Protein AF-A0A958CDD4-F1 (afdb_monomer_lite)

Radius of gyration: 23.34 Å; chains: 1; bounding box: 56×32×75 Å

pLDDT: mean 73.15, std 19.96, range [38.47, 96.81]

Sequence (124 aa):
QAVACDVPSDIPWLSLDAYNGSNGGGTNTGLTVTFDSTGLAPDVYTGSLCVTSNDPDPGPGNGTDLVIVPVTLTVSPPTAVALTDLAADNGDQPFAATTAAVSAFLAAALTAVFVTSRRRRHQR

Secondary structure (DSSP, 8-state):
---PPPPGGG-TTEEES-S-----TT------EEE--TT--SSEEEEEEEEE---SS-TTSSSSSEEEEEEEEEPPPP-PPPGGGTGGG-SS----------------------PPP-PPP---

Structure (mmCIF, N/CA/C/O backbone):
data_AF-A0A958CDD4-F1
#
_entry.id   AF-A0A958CDD4-F1
#
loop_
_atom_site.group_PDB
_atom_site.id
_atom_site.type_symbol
_atom_site.label_atom_id
_atom_site.label_alt_id
_atom_site.label_comp_id
_atom_site.label_asym_id
_atom_site.label_entity_id
_atom_site.label_seq_id
_atom_site.pdbx_PDB_ins_code
_atom_site.Cartn_x
_atom_site.Cartn_y
_atom_site.Cartn_z
_atom_site.occupancy
_atom_site.B_iso_or_equiv
_atom_site.auth_seq_id
_atom_site.auth_comp_id
_atom_site.auth_asym_id
_atom_site.auth_atom_id
_atom_site.pdbx_PDB_model_num
ATOM 1 N N . GLN A 1 1 ? -1.701 -21.330 -5.567 1.00 43.41 1 GLN A N 1
ATOM 2 C CA . GLN A 1 1 ? -2.455 -20.487 -6.518 1.00 43.41 1 GLN A CA 1
ATOM 3 C C . GLN A 1 1 ? -1.461 -19.476 -7.063 1.00 43.41 1 GLN A C 1
ATOM 5 O O . GLN A 1 1 ? -0.670 -18.988 -6.265 1.00 43.41 1 GLN A O 1
ATOM 10 N N . ALA A 1 2 ? -1.384 -19.261 -8.381 1.00 46.34 2 ALA A N 1
ATOM 11 C CA . ALA A 1 2 ? -0.532 -18.193 -8.905 1.00 46.34 2 ALA A CA 1
ATOM 12 C C . ALA A 1 2 ? -1.022 -16.884 -8.279 1.00 46.34 2 ALA A C 1
ATOM 14 O O . ALA A 1 2 ? -2.224 -16.629 -8.310 1.00 46.34 2 ALA A O 1
ATOM 15 N N . VAL A 1 3 ? -0.129 -16.135 -7.635 1.00 56.69 3 VAL A N 1
ATOM 16 C CA . VAL A 1 3 ? -0.469 -14.824 -7.081 1.00 56.69 3 VAL A CA 1
ATOM 17 C C . VAL A 1 3 ? -0.807 -13.944 -8.280 1.00 56.69 3 VAL A C 1
ATOM 19 O O . VAL A 1 3 ? 0.078 -13.583 -9.054 1.00 56.69 3 VAL A O 1
ATOM 22 N N . ALA A 1 4 ? -2.101 -13.740 -8.512 1.00 75.00 4 ALA A N 1
ATOM 23 C CA . ALA A 1 4 ? -2.586 -12.859 -9.556 1.00 75.00 4 ALA A CA 1
ATOM 24 C C . ALA A 1 4 ? -2.382 -11.417 -9.088 1.00 75.00 4 ALA A C 1
ATOM 26 O O . ALA A 1 4 ? -2.459 -11.134 -7.896 1.00 75.00 4 ALA A O 1
ATOM 27 N N . CYS A 1 5 ? -2.071 -10.524 -10.021 1.00 82.00 5 CYS A N 1
ATOM 28 C CA . CYS A 1 5 ? -2.012 -9.100 -9.735 1.00 82.00 5 CYS A CA 1
ATOM 29 C C . CYS A 1 5 ? -3.378 -8.614 -9.259 1.00 82.00 5 CYS A C 1
ATOM 31 O O . CYS A 1 5 ? -4.360 -8.798 -9.981 1.00 82.00 5 CYS A O 1
ATOM 33 N N . ASP A 1 6 ? -3.419 -7.967 -8.099 1.00 83.44 6 ASP A N 1
ATOM 34 C CA . ASP A 1 6 ? -4.625 -7.291 -7.643 1.00 83.44 6 ASP A CA 1
ATOM 35 C C . ASP A 1 6 ? -4.699 -5.918 -8.321 1.00 83.44 6 ASP A C 1
ATOM 37 O O . ASP A 1 6 ? -3.695 -5.199 -8.435 1.00 83.44 6 ASP A O 1
ATOM 41 N N . VAL A 1 7 ? -5.886 -5.536 -8.793 1.00 80.00 7 VAL A N 1
ATOM 42 C CA . VAL A 1 7 ? -6.111 -4.159 -9.239 1.00 80.00 7 VAL A CA 1
ATOM 43 C C . VAL A 1 7 ? -6.140 -3.290 -7.980 1.00 80.00 7 VAL A C 1
ATOM 45 O O . VAL A 1 7 ? -6.765 -3.690 -7.001 1.00 80.00 7 VAL A O 1
ATOM 48 N N . PRO A 1 8 ? -5.521 -2.096 -7.948 1.00 78.06 8 PRO A N 1
ATOM 49 C CA . PRO A 1 8 ? -5.540 -1.267 -6.740 1.00 78.06 8 PRO A CA 1
ATOM 50 C C . PRO A 1 8 ? -6.950 -0.946 -6.217 1.00 78.06 8 PRO A C 1
ATOM 52 O O . PRO A 1 8 ? -7.132 -0.780 -5.018 1.00 78.06 8 PRO A O 1
ATOM 55 N N . SER A 1 9 ? -7.965 -0.926 -7.090 1.00 79.75 9 SER A N 1
ATOM 56 C CA . SER A 1 9 ? -9.377 -0.802 -6.696 1.00 79.75 9 SER A CA 1
ATOM 57 C C . SER A 1 9 ? -9.899 -1.964 -5.845 1.00 79.75 9 SER A C 1
ATOM 59 O O . SER A 1 9 ? -10.871 -1.788 -5.116 1.00 79.75 9 SER A O 1
ATOM 61 N N . ASP A 1 10 ? -9.268 -3.132 -5.936 1.00 84.94 10 ASP A N 1
ATOM 62 C CA . ASP A 1 10 ? -9.630 -4.350 -5.207 1.00 84.94 10 ASP A CA 1
ATOM 63 C C . ASP A 1 10 ? -8.931 -4.423 -3.836 1.00 84.94 10 ASP A C 1
ATOM 65 O O . ASP A 1 10 ? -9.238 -5.297 -3.025 1.00 84.94 10 ASP A O 1
ATOM 69 N N . ILE A 1 11 ? -8.032 -3.472 -3.542 1.00 91.69 11 ILE A N 1
ATOM 70 C CA . ILE A 1 11 ? -7.348 -3.308 -2.255 1.00 91.69 11 ILE A CA 1
ATOM 71 C C . ILE A 1 11 ? -7.811 -1.987 -1.609 1.00 91.69 11 ILE A C 1
ATOM 73 O O . ILE A 1 11 ? -7.052 -1.024 -1.543 1.00 91.69 11 ILE A O 1
ATOM 77 N N . PRO A 1 12 ? -9.057 -1.897 -1.109 1.00 91.88 12 PRO A N 1
ATOM 78 C CA . PRO A 1 12 ? -9.665 -0.625 -0.698 1.00 91.88 12 PRO A CA 1
ATOM 79 C C . PRO A 1 12 ? -8.984 0.044 0.507 1.00 91.88 12 PRO A C 1
ATOM 81 O O . PRO A 1 12 ? -9.210 1.222 0.762 1.00 91.88 12 PRO A O 1
ATOM 84 N N . TRP A 1 13 ? -8.160 -0.700 1.247 1.00 95.19 13 TRP A N 1
ATOM 85 C CA . TRP A 1 13 ? -7.365 -0.218 2.379 1.00 95.19 13 TRP A CA 1
ATOM 86 C C . TRP A 1 13 ? -5.985 0.318 1.969 1.00 95.19 13 TRP A C 1
ATOM 88 O O . TRP A 1 13 ? -5.194 0.691 2.835 1.00 95.19 13 TRP A O 1
ATOM 98 N N . LEU A 1 14 ? -5.670 0.343 0.671 1.00 94.62 14 LEU A N 1
ATOM 99 C CA . LEU A 1 14 ? -4.402 0.811 0.122 1.00 94.62 14 LEU A CA 1
ATOM 100 C C . LEU A 1 14 ? -4.642 1.831 -0.994 1.00 94.62 14 LEU A C 1
ATOM 102 O O . LEU A 1 14 ? -5.454 1.618 -1.889 1.00 94.62 14 LEU A O 1
ATOM 106 N N . SER A 1 15 ? -3.872 2.916 -0.999 1.00 93.31 15 SER A N 1
ATOM 107 C CA . SER A 1 15 ? -3.831 3.865 -2.116 1.00 93.31 15 SER A CA 1
ATOM 108 C C . SER A 1 15 ? -2.403 4.230 -2.505 1.00 93.31 15 SER A C 1
ATOM 110 O O . SER A 1 15 ? -1.499 4.224 -1.668 1.00 93.31 15 SER A O 1
ATOM 112 N N . LEU A 1 16 ? -2.213 4.59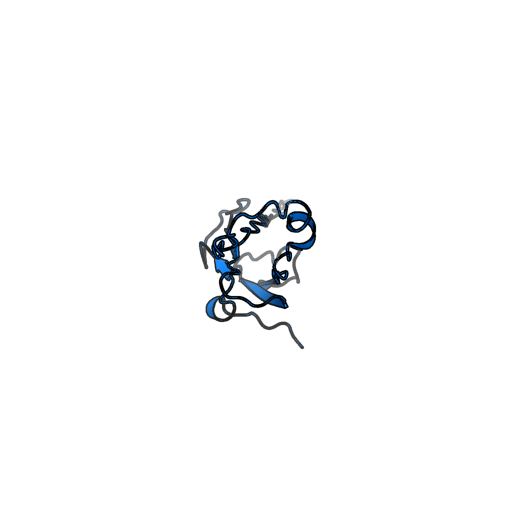4 -3.774 1.00 91.88 16 LEU A N 1
ATOM 113 C CA . LEU A 1 16 ? -0.947 5.078 -4.327 1.00 91.88 16 LEU A CA 1
ATOM 114 C C . LEU A 1 16 ? -1.086 6.544 -4.750 1.00 91.88 16 LEU A C 1
ATOM 116 O O . LEU A 1 16 ? -2.145 6.947 -5.234 1.00 91.88 16 LEU A O 1
ATOM 120 N N . ASP A 1 17 ? -0.019 7.329 -4.614 1.00 92.56 17 ASP A N 1
ATOM 121 C CA . ASP A 1 17 ? 0.035 8.700 -5.145 1.00 92.56 17 ASP A CA 1
ATOM 122 C C . ASP A 1 17 ? 0.153 8.744 -6.680 1.00 92.56 17 ASP A C 1
ATOM 124 O O . ASP A 1 17 ? -0.278 9.715 -7.306 1.00 92.56 17 ASP A O 1
ATOM 128 N N . ALA A 1 18 ? 0.670 7.677 -7.297 1.00 91.25 18 ALA A N 1
ATOM 129 C CA . ALA A 1 18 ? 0.695 7.481 -8.744 1.00 91.25 18 ALA A CA 1
ATOM 130 C C . ALA A 1 18 ? 0.522 6.001 -9.143 1.00 91.25 18 ALA A C 1
ATOM 132 O O . ALA A 1 18 ? 0.984 5.092 -8.463 1.00 91.25 18 ALA A O 1
ATOM 133 N N . TYR A 1 19 ? -0.098 5.750 -10.300 1.00 89.69 19 TYR A N 1
ATOM 134 C CA . TYR A 1 19 ? -0.264 4.395 -10.866 1.00 89.69 19 TYR A CA 1
ATOM 135 C C . TYR A 1 19 ? 0.645 4.131 -12.074 1.00 89.69 19 TYR A C 1
ATOM 137 O O . TYR A 1 19 ? 0.724 3.013 -12.577 1.00 89.69 19 TYR A O 1
ATOM 145 N N . ASN A 1 20 ? 1.334 5.167 -12.550 1.00 89.88 20 ASN A N 1
ATOM 146 C CA . ASN A 1 20 ? 2.254 5.121 -13.676 1.00 89.88 20 ASN A CA 1
ATOM 147 C C . ASN A 1 20 ? 3.274 6.263 -13.563 1.00 89.88 20 ASN A C 1
ATOM 149 O O . ASN A 1 20 ? 3.027 7.274 -12.908 1.00 89.88 20 ASN A O 1
ATOM 153 N N . GLY A 1 21 ? 4.406 6.126 -14.249 1.00 89.81 21 GLY A N 1
ATOM 154 C CA . GLY A 1 21 ? 5.462 7.133 -14.250 1.00 89.81 21 GLY A CA 1
ATOM 155 C C . GLY A 1 21 ? 6.545 6.823 -15.276 1.00 89.81 21 GLY A C 1
ATOM 156 O O . GLY A 1 21 ? 6.413 5.896 -16.073 1.00 89.81 21 GLY A O 1
ATOM 157 N N . SER A 1 22 ? 7.617 7.610 -15.257 1.00 89.56 22 SER A N 1
ATOM 158 C CA . SER A 1 22 ? 8.789 7.401 -16.105 1.00 89.56 22 SER A CA 1
ATOM 159 C C . SER A 1 22 ? 10.047 7.745 -15.326 1.00 89.56 22 SER A C 1
ATOM 161 O O . SER A 1 22 ? 10.116 8.794 -14.691 1.00 89.56 22 SER A O 1
ATOM 163 N N . ASN A 1 23 ? 11.061 6.891 -15.436 1.00 87.69 23 ASN A N 1
ATOM 164 C CA . ASN A 1 23 ? 12.383 7.132 -14.875 1.00 87.69 23 ASN A CA 1
ATOM 165 C C . ASN A 1 23 ? 13.380 7.360 -16.008 1.00 87.69 23 ASN A C 1
ATOM 167 O O . A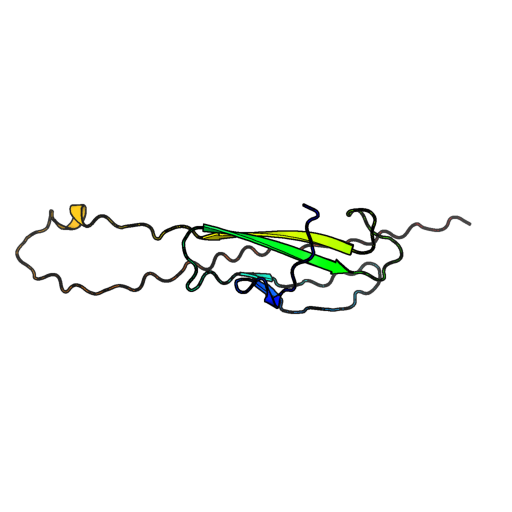SN A 1 23 ? 13.386 6.642 -17.007 1.00 87.69 23 ASN A O 1
ATOM 171 N N . GLY A 1 24 ? 14.257 8.347 -15.842 1.00 87.00 24 GLY A N 1
ATOM 172 C CA . GLY A 1 24 ? 15.472 8.408 -16.646 1.00 87.00 24 GLY A CA 1
ATOM 173 C C . GLY A 1 24 ? 16.392 7.232 -16.301 1.00 87.00 24 GLY A C 1
ATOM 174 O O . GLY A 1 24 ? 16.367 6.710 -15.184 1.00 87.00 24 GLY A O 1
ATOM 175 N N . GLY A 1 25 ? 17.245 6.819 -17.238 1.00 85.12 25 GLY A N 1
ATOM 176 C CA . GLY A 1 25 ? 18.211 5.751 -16.968 1.00 85.12 25 GLY A CA 1
ATOM 177 C C . GLY A 1 25 ? 19.124 6.095 -15.782 1.00 85.12 25 GLY A C 1
ATOM 178 O O . GLY A 1 25 ? 19.698 7.183 -15.743 1.00 85.12 25 GLY A O 1
ATOM 179 N N . GLY A 1 26 ? 19.275 5.167 -14.832 1.00 83.62 26 GLY A N 1
ATOM 180 C CA . GLY A 1 26 ? 20.055 5.370 -13.604 1.00 83.62 26 GLY A CA 1
ATOM 181 C C . GLY A 1 26 ? 19.404 6.291 -12.564 1.00 83.62 26 GLY A C 1
ATOM 182 O O . GLY A 1 26 ? 20.089 6.714 -11.635 1.00 83.62 26 GLY A O 1
ATOM 183 N N . THR A 1 27 ? 18.119 6.622 -12.721 1.00 86.88 27 THR A N 1
ATOM 184 C CA . THR A 1 27 ? 17.358 7.448 -11.772 1.00 86.88 27 THR A CA 1
ATOM 185 C C . THR A 1 27 ? 16.240 6.654 -11.115 1.00 86.88 27 THR A C 1
ATOM 187 O O . THR A 1 27 ? 15.763 5.665 -11.672 1.00 86.88 27 THR A O 1
ATOM 190 N N . ASN A 1 28 ? 15.801 7.133 -9.950 1.00 85.62 28 ASN A N 1
ATOM 191 C CA . ASN A 1 28 ? 14.732 6.529 -9.170 1.00 85.62 28 ASN A CA 1
ATOM 192 C C . ASN A 1 28 ? 13.672 7.598 -8.896 1.00 85.62 28 ASN A C 1
ATOM 194 O O . ASN A 1 28 ? 14.015 8.698 -8.460 1.00 85.62 28 ASN A O 1
ATOM 198 N N . THR A 1 29 ? 12.404 7.250 -9.084 1.00 87.62 29 THR A N 1
ATOM 199 C CA . THR A 1 29 ? 11.266 8.049 -8.615 1.00 87.62 29 THR A CA 1
ATOM 200 C C . THR A 1 29 ? 10.636 7.335 -7.430 1.00 87.62 29 THR A C 1
ATOM 202 O O . THR A 1 29 ? 10.398 6.129 -7.492 1.00 87.62 29 THR A O 1
ATOM 205 N N . GLY A 1 30 ? 10.419 8.066 -6.337 1.00 87.81 30 GLY A N 1
ATOM 206 C CA . GLY A 1 30 ? 9.710 7.548 -5.171 1.00 87.81 30 GLY A CA 1
ATOM 207 C C . GLY A 1 30 ? 8.212 7.449 -5.440 1.00 87.81 30 GLY A C 1
ATOM 208 O O . GLY A 1 30 ? 7.654 8.309 -6.115 1.00 87.81 30 GLY A O 1
ATOM 209 N N . LEU A 1 31 ? 7.590 6.408 -4.893 1.00 89.56 31 LEU A N 1
ATOM 210 C CA . LEU A 1 31 ? 6.147 6.195 -4.891 1.00 89.56 31 LEU A CA 1
ATOM 211 C C . LEU A 1 31 ? 5.670 6.133 -3.439 1.00 89.56 31 LEU A C 1
ATOM 213 O O . LEU A 1 31 ? 6.291 5.444 -2.621 1.00 89.56 31 LEU A O 1
ATOM 217 N N . THR A 1 32 ? 4.577 6.820 -3.125 1.00 91.94 32 THR A N 1
ATOM 218 C CA . THR A 1 32 ? 3.966 6.787 -1.795 1.00 91.94 32 THR A CA 1
ATOM 219 C C . THR A 1 32 ? 2.832 5.774 -1.769 1.00 91.94 32 THR A C 1
ATOM 221 O O . THR A 1 32 ? 1.874 5.876 -2.530 1.00 91.94 32 THR A O 1
ATOM 224 N N . VAL A 1 33 ? 2.925 4.819 -0.842 1.00 92.44 33 VAL A N 1
ATOM 225 C CA . VAL A 1 33 ? 1.859 3.861 -0.533 1.00 92.44 33 VAL A CA 1
ATOM 226 C C . VAL A 1 33 ? 1.215 4.277 0.784 1.00 92.44 33 VAL A C 1
ATOM 228 O O . VAL A 1 33 ? 1.901 4.409 1.799 1.00 92.44 33 VAL A O 1
ATOM 231 N N . THR A 1 34 ? -0.093 4.500 0.780 1.00 94.81 34 THR A N 1
ATOM 232 C CA . THR A 1 34 ? -0.873 4.832 1.977 1.00 94.81 34 THR A CA 1
ATOM 233 C C . THR A 1 34 ? -1.759 3.656 2.347 1.00 94.81 34 THR A C 1
ATOM 235 O O . THR A 1 34 ? -2.415 3.082 1.486 1.00 94.81 34 THR A O 1
ATOM 238 N N . PHE A 1 35 ? -1.767 3.318 3.633 1.00 95.75 35 PHE A N 1
ATOM 239 C CA . PHE A 1 35 ? -2.613 2.285 4.215 1.00 95.75 35 PHE A CA 1
ATOM 240 C C . PHE A 1 35 ? -3.679 2.966 5.078 1.00 95.75 35 PHE A C 1
ATOM 242 O O . PHE A 1 35 ? -3.333 3.782 5.935 1.00 95.75 35 PHE A O 1
ATOM 249 N N . ASP A 1 36 ? -4.950 2.632 4.867 1.00 95.69 36 ASP A N 1
ATOM 250 C CA . ASP A 1 36 ? -6.084 3.128 5.646 1.00 95.69 36 ASP A CA 1
ATOM 251 C C . ASP A 1 36 ? -6.804 1.960 6.329 1.00 95.69 36 ASP A C 1
ATOM 253 O O . ASP A 1 36 ? -7.448 1.131 5.688 1.00 95.69 36 ASP A O 1
ATOM 257 N N . SER A 1 37 ? -6.677 1.891 7.654 1.00 96.00 37 SER A N 1
ATOM 258 C CA . SER A 1 37 ? -7.354 0.888 8.478 1.00 96.00 37 SER A CA 1
ATOM 259 C C . SER A 1 37 ? -8.719 1.355 8.995 1.00 96.00 37 SER A C 1
ATOM 261 O O . SER A 1 37 ? -9.330 0.668 9.817 1.00 96.00 37 SER A O 1
ATOM 263 N N . THR A 1 38 ? -9.189 2.539 8.597 1.00 94.31 38 THR A N 1
ATOM 264 C CA . THR A 1 38 ? -10.444 3.113 9.091 1.00 94.31 38 THR A CA 1
ATOM 265 C C . THR A 1 38 ? -11.617 2.204 8.738 1.00 94.31 38 THR A C 1
ATOM 267 O O . THR A 1 38 ? -11.862 1.892 7.578 1.00 94.31 38 THR A O 1
ATOM 270 N N . GLY A 1 39 ? -12.362 1.767 9.755 1.00 92.81 39 GLY A N 1
ATOM 271 C CA . GLY A 1 39 ? -13.522 0.891 9.573 1.00 92.81 39 GLY A CA 1
ATOM 272 C C . GLY A 1 39 ? -13.192 -0.579 9.287 1.00 92.81 39 GLY A C 1
ATOM 273 O O . GLY A 1 39 ? -14.120 -1.370 9.128 1.00 92.81 39 GLY A O 1
ATOM 274 N N . LEU A 1 40 ? -11.913 -0.968 9.262 1.00 95.25 40 LEU A N 1
ATOM 275 C CA . LEU A 1 40 ? -11.515 -2.369 9.142 1.00 95.25 40 LEU A CA 1
ATOM 276 C C . LEU A 1 40 ? -11.601 -3.087 10.490 1.00 95.25 40 LEU A C 1
ATOM 278 O O . LEU A 1 40 ? -11.224 -2.551 11.535 1.00 95.25 40 LEU A O 1
ATOM 282 N N . ALA A 1 41 ? -12.072 -4.332 10.458 1.00 95.12 41 ALA A N 1
ATOM 283 C CA . ALA A 1 41 ? -12.023 -5.211 11.617 1.00 95.12 41 ALA A CA 1
ATOM 284 C C . ALA A 1 41 ? -10.575 -5.672 11.883 1.00 95.12 41 ALA A C 1
ATOM 286 O O . ALA A 1 41 ? -9.781 -5.737 10.939 1.00 95.12 41 ALA A O 1
ATOM 287 N N . PRO A 1 42 ? -10.226 -6.025 13.133 1.00 95.62 42 PRO A N 1
ATOM 288 C CA . PRO A 1 42 ? -8.934 -6.628 13.437 1.00 95.62 42 PRO A CA 1
ATOM 289 C C . PRO A 1 42 ? -8.718 -7.925 12.654 1.00 95.62 42 PRO A C 1
ATOM 291 O O . PRO A 1 42 ? -9.437 -8.897 12.876 1.00 95.62 42 PRO A O 1
ATOM 294 N N . ASP A 1 43 ? -7.750 -7.916 11.739 1.00 96.19 43 ASP A N 1
ATOM 295 C CA . ASP A 1 43 ? -7.370 -9.055 10.903 1.00 96.19 43 ASP A CA 1
ATOM 296 C C . ASP A 1 43 ? -6.059 -8.766 10.140 1.00 96.19 43 ASP A C 1
ATOM 298 O O . ASP A 1 43 ? -5.489 -7.670 10.228 1.00 96.19 43 ASP A O 1
ATOM 302 N N . VAL A 1 44 ? -5.588 -9.746 9.370 1.00 96.12 44 VAL A N 1
ATOM 303 C CA . VAL A 1 44 ? -4.508 -9.612 8.390 1.00 96.12 44 VAL A CA 1
ATOM 304 C C . VAL A 1 44 ? -5.103 -9.480 6.990 1.00 96.12 44 VAL A C 1
ATOM 306 O O . VAL A 1 44 ? -5.678 -10.419 6.444 1.00 96.12 44 VAL A O 1
ATOM 309 N N . TYR A 1 45 ? -4.893 -8.323 6.374 1.00 93.81 45 TYR A N 1
ATOM 310 C CA . TYR A 1 45 ? -5.282 -8.037 5.002 1.00 93.81 45 TYR A CA 1
ATOM 311 C C . TYR A 1 45 ? -4.060 -8.164 4.094 1.00 93.81 45 TYR A C 1
ATOM 313 O O . TYR A 1 45 ? -3.021 -7.551 4.338 1.00 93.81 45 TYR A O 1
ATOM 321 N N . THR A 1 46 ? -4.172 -8.959 3.036 1.00 94.12 46 THR A N 1
ATOM 322 C CA . THR A 1 46 ? -3.087 -9.194 2.075 1.00 94.12 46 THR A CA 1
ATOM 323 C C . THR A 1 46 ? -3.486 -8.719 0.691 1.00 94.12 46 THR A C 1
ATOM 325 O O . THR A 1 46 ? -4.637 -8.890 0.299 1.00 94.12 46 THR A O 1
ATOM 328 N N . GLY A 1 47 ? -2.527 -8.182 -0.055 1.00 90.62 47 GLY A N 1
ATOM 329 C CA . GLY A 1 47 ? -2.685 -7.850 -1.467 1.00 90.62 47 GLY A CA 1
ATOM 330 C C . GLY A 1 47 ? -1.362 -7.995 -2.213 1.00 90.62 47 GLY A C 1
ATOM 331 O O . GLY A 1 47 ? -0.307 -8.193 -1.602 1.00 90.62 47 GLY A O 1
ATOM 332 N N . SER A 1 48 ? -1.406 -7.910 -3.536 1.00 91.44 48 SER A N 1
ATOM 333 C CA . SER A 1 48 ? -0.230 -8.004 -4.404 1.00 91.44 48 SER A CA 1
ATOM 334 C C . SER A 1 48 ? -0.239 -6.901 -5.452 1.00 91.44 48 SER A C 1
ATOM 336 O O . SER A 1 48 ? -1.018 -6.934 -6.403 1.00 91.44 48 SER A O 1
ATOM 338 N N . LEU A 1 49 ? 0.669 -5.937 -5.297 1.00 88.94 49 LEU A N 1
ATOM 339 C CA . LEU A 1 49 ? 0.873 -4.878 -6.279 1.00 88.94 49 LEU A CA 1
ATOM 340 C C . LEU A 1 49 ? 1.746 -5.382 -7.424 1.00 88.94 49 LEU A C 1
ATOM 342 O O . LEU A 1 49 ? 2.708 -6.120 -7.215 1.00 88.94 49 LEU A O 1
ATOM 346 N N . CYS A 1 50 ? 1.439 -4.938 -8.636 1.00 87.62 50 CYS A N 1
ATOM 347 C CA . CYS A 1 50 ? 2.164 -5.325 -9.835 1.00 87.62 50 CYS A CA 1
ATOM 348 C C . CYS A 1 50 ? 2.765 -4.110 -10.529 1.00 87.62 50 CYS A C 1
ATOM 350 O O . CYS A 1 50 ? 2.060 -3.162 -10.868 1.00 87.62 50 CYS A O 1
ATOM 352 N N . VAL A 1 51 ? 4.076 -4.160 -10.751 1.00 86.56 51 VAL A N 1
ATOM 353 C CA . VAL A 1 51 ? 4.840 -3.095 -11.401 1.00 86.56 51 VAL A CA 1
ATOM 354 C C . VAL A 1 51 ? 5.361 -3.616 -12.729 1.00 86.56 51 VAL A C 1
ATOM 356 O O . VAL A 1 51 ? 6.197 -4.516 -12.761 1.00 86.56 51 VAL A O 1
ATOM 359 N N . THR A 1 52 ? 4.869 -3.050 -13.826 1.00 87.50 52 THR A N 1
ATOM 360 C CA . THR A 1 52 ? 5.365 -3.349 -15.173 1.00 87.50 52 THR A CA 1
ATOM 361 C C . THR A 1 52 ? 6.388 -2.312 -15.620 1.00 87.50 52 THR A C 1
ATOM 363 O O . THR A 1 52 ? 6.183 -1.117 -15.396 1.00 87.50 52 THR A O 1
ATOM 366 N N . SER A 1 53 ? 7.447 -2.750 -16.298 1.00 85.31 53 SER A N 1
ATOM 367 C CA . SER A 1 53 ? 8.490 -1.883 -16.853 1.00 85.31 53 SER A CA 1
ATOM 368 C C . SER A 1 53 ? 8.702 -2.155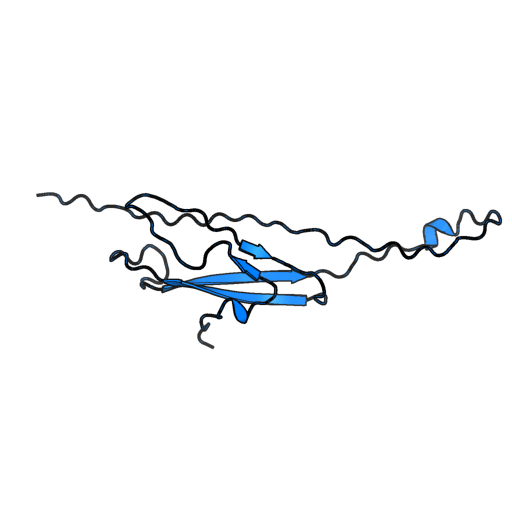 -18.341 1.00 85.31 53 SER A C 1
ATOM 370 O O . SER A 1 53 ? 8.504 -3.268 -18.810 1.00 85.31 53 SER A O 1
ATOM 372 N N . ASN A 1 54 ? 9.130 -1.138 -19.085 1.00 87.12 54 ASN A N 1
ATOM 373 C CA . ASN A 1 54 ? 9.640 -1.287 -20.449 1.00 87.12 54 ASN A CA 1
ATOM 374 C C . ASN A 1 54 ? 11.181 -1.324 -20.496 1.00 87.12 54 ASN A C 1
ATOM 376 O O . ASN A 1 54 ? 11.761 -1.158 -21.571 1.00 87.12 54 ASN A O 1
ATOM 380 N N . ASP A 1 55 ? 11.841 -1.465 -19.342 1.00 84.88 55 ASP A N 1
ATOM 381 C CA . ASP A 1 55 ? 13.292 -1.629 -19.267 1.00 84.88 55 ASP A CA 1
ATOM 382 C C . ASP A 1 55 ? 13.678 -3.000 -19.855 1.00 84.88 55 ASP A C 1
ATOM 384 O O . ASP A 1 55 ? 13.181 -4.019 -19.379 1.00 84.88 55 ASP A O 1
ATOM 388 N N . PRO A 1 56 ? 14.541 -3.057 -20.887 1.00 83.38 56 PRO A N 1
ATOM 389 C CA . PRO A 1 56 ? 14.987 -4.321 -21.471 1.00 83.38 56 PRO A CA 1
ATOM 390 C C . PRO A 1 56 ? 15.869 -5.156 -20.527 1.00 83.38 56 PRO A C 1
ATOM 392 O O . PRO A 1 56 ? 16.140 -6.320 -20.830 1.00 83.38 56 PRO A O 1
ATOM 395 N N . ASP A 1 57 ? 16.371 -4.578 -19.432 1.00 84.19 57 ASP A N 1
ATOM 396 C CA . ASP A 1 57 ? 16.926 -5.326 -18.309 1.00 84.19 57 ASP A CA 1
ATOM 397 C C . ASP A 1 57 ? 15.794 -5.605 -17.300 1.00 84.19 57 ASP A C 1
ATOM 399 O O . ASP A 1 57 ? 15.377 -4.688 -16.586 1.00 84.19 57 ASP A O 1
ATOM 403 N N . PRO A 1 58 ? 15.308 -6.858 -17.181 1.00 71.81 58 PRO A N 1
ATOM 404 C CA . PRO A 1 58 ? 14.215 -7.208 -16.267 1.00 71.81 58 PRO A CA 1
ATOM 405 C C . PRO A 1 58 ? 14.594 -7.049 -14.780 1.00 71.81 58 PRO A C 1
ATOM 407 O O . PRO A 1 58 ? 13.777 -7.276 -13.884 1.00 71.81 58 PRO A O 1
ATOM 410 N N . GLY A 1 59 ? 15.838 -6.653 -14.490 1.00 68.25 59 GLY A N 1
ATOM 411 C CA . GLY A 1 59 ? 16.313 -6.352 -13.152 1.00 68.25 59 GLY A CA 1
ATOM 412 C C . GLY A 1 59 ? 16.497 -7.602 -12.284 1.00 68.25 59 GLY A C 1
ATOM 413 O O . GLY A 1 59 ? 16.375 -8.737 -12.745 1.00 68.25 59 GLY A O 1
ATOM 414 N N . PRO A 1 60 ? 16.818 -7.423 -10.990 1.00 62.31 60 PRO A N 1
ATOM 415 C CA . PRO A 1 60 ? 17.090 -8.530 -10.070 1.00 62.31 60 PRO A CA 1
ATOM 416 C C . PRO A 1 60 ? 15.828 -9.251 -9.559 1.00 62.31 60 PRO A C 1
ATOM 418 O O . PRO A 1 60 ? 15.941 -10.078 -8.658 1.00 62.31 60 PRO A O 1
ATOM 421 N N . GLY A 1 61 ? 14.638 -8.907 -10.067 1.00 61.19 61 GLY A N 1
ATOM 422 C CA . GLY A 1 61 ? 13.361 -9.498 -9.661 1.00 61.19 61 GLY A CA 1
ATOM 423 C C . GLY A 1 61 ? 13.164 -10.930 -10.173 1.00 61.19 61 GLY A C 1
ATOM 424 O O . GLY A 1 61 ? 14.106 -11.692 -10.361 1.00 61.19 61 GLY A O 1
ATOM 425 N N . ASN A 1 62 ? 11.916 -11.301 -10.455 1.00 61.44 62 ASN A N 1
ATOM 426 C CA . ASN A 1 62 ? 11.536 -12.599 -11.035 1.00 61.44 62 ASN A CA 1
ATOM 427 C C . ASN A 1 62 ? 12.043 -12.832 -12.481 1.00 61.44 62 ASN A C 1
ATOM 429 O O . ASN A 1 62 ? 11.619 -13.793 -13.120 1.00 61.44 62 ASN A O 1
ATOM 433 N N . GLY A 1 63 ? 12.937 -11.980 -12.999 1.00 68.50 63 GLY A N 1
ATOM 434 C CA . GLY A 1 63 ? 13.493 -12.076 -14.349 1.00 68.50 63 GLY A CA 1
ATOM 435 C C . GLY A 1 63 ? 12.489 -11.749 -15.454 1.00 68.50 63 GLY A C 1
ATOM 436 O O . GLY A 1 63 ? 12.678 -12.186 -16.587 1.00 68.50 63 GLY A O 1
ATOM 437 N N . THR A 1 64 ? 11.423 -11.016 -15.128 1.00 75.56 64 THR A N 1
ATOM 438 C CA . THR A 1 64 ? 10.382 -10.606 -16.077 1.00 75.56 64 THR A CA 1
ATOM 439 C C . THR A 1 64 ? 10.144 -9.102 -16.006 1.00 75.56 64 THR A C 1
ATOM 441 O O . THR A 1 64 ? 10.449 -8.473 -14.996 1.00 75.56 64 THR A O 1
ATOM 444 N N . ASP A 1 65 ? 9.509 -8.550 -17.038 1.00 80.56 65 ASP A N 1
ATOM 445 C CA . ASP A 1 65 ? 9.081 -7.145 -17.096 1.00 80.56 65 ASP A CA 1
ATOM 446 C C . ASP A 1 65 ? 7.993 -6.798 -16.056 1.00 80.56 65 ASP A C 1
ATOM 448 O O . ASP A 1 65 ? 7.569 -5.646 -15.958 1.00 80.56 65 ASP A O 1
ATOM 452 N N . LEU A 1 66 ? 7.524 -7.789 -15.286 1.00 84.56 66 LEU A N 1
ATOM 453 C CA . LEU A 1 66 ? 6.498 -7.681 -14.256 1.00 84.56 66 LEU A CA 1
ATOM 454 C C . LEU A 1 66 ? 7.075 -8.028 -12.879 1.00 84.56 66 LEU A C 1
ATOM 456 O O . LEU A 1 66 ? 7.334 -9.191 -12.582 1.00 84.56 66 LEU A O 1
ATOM 460 N N . VAL A 1 67 ? 7.171 -7.052 -11.984 1.00 85.88 67 VAL A N 1
ATOM 461 C CA . VAL A 1 67 ? 7.567 -7.263 -10.586 1.00 85.88 67 VAL A CA 1
ATOM 462 C C . VAL A 1 67 ? 6.323 -7.330 -9.701 1.00 85.88 67 VAL A C 1
ATOM 464 O O . VAL A 1 67 ? 5.525 -6.394 -9.678 1.00 85.88 67 VAL A O 1
ATOM 467 N N . ILE A 1 68 ? 6.174 -8.426 -8.950 1.00 86.50 68 ILE A N 1
ATOM 468 C CA . ILE A 1 68 ? 5.099 -8.605 -7.963 1.00 86.50 68 ILE A CA 1
ATOM 469 C C . ILE A 1 68 ? 5.611 -8.173 -6.586 1.00 86.50 68 ILE A C 1
ATOM 471 O O . ILE A 1 68 ? 6.619 -8.691 -6.104 1.00 86.50 68 ILE A O 1
ATOM 475 N N . VAL A 1 69 ? 4.900 -7.246 -5.949 1.00 88.75 69 VAL A N 1
ATOM 476 C CA . VAL A 1 69 ? 5.199 -6.697 -4.625 1.00 88.75 69 VAL A CA 1
ATOM 477 C C . VAL A 1 69 ? 4.082 -7.112 -3.660 1.00 88.75 69 VAL A C 1
ATOM 479 O O . VAL A 1 69 ? 2.997 -6.525 -3.696 1.00 88.75 69 VAL A O 1
ATOM 482 N N . PRO A 1 70 ? 4.305 -8.124 -2.802 1.00 91.38 70 PRO A N 1
ATOM 483 C CA . PRO A 1 70 ? 3.328 -8.500 -1.790 1.00 91.38 70 PRO A CA 1
ATOM 484 C C . PRO A 1 70 ? 3.222 -7.404 -0.727 1.00 91.38 70 PRO A C 1
ATOM 486 O O . PRO A 1 70 ? 4.232 -6.886 -0.244 1.00 91.38 70 PRO A O 1
ATOM 489 N N . VAL A 1 71 ? 1.993 -7.078 -0.345 1.00 91.94 71 VAL A N 1
ATOM 490 C CA . VAL A 1 71 ? 1.671 -6.105 0.701 1.00 91.94 71 VAL A CA 1
ATOM 491 C C . VAL A 1 71 ? 0.807 -6.759 1.772 1.00 91.94 71 VAL A C 1
ATOM 493 O O . VAL A 1 71 ? -0.006 -7.647 1.504 1.00 91.94 71 VAL A O 1
ATOM 496 N N . THR A 1 72 ? 1.002 -6.347 3.019 1.00 94.31 72 THR A N 1
ATOM 497 C CA . THR A 1 72 ? 0.251 -6.875 4.160 1.00 94.31 72 THR A CA 1
ATOM 498 C C . THR A 1 72 ? -0.046 -5.749 5.137 1.00 94.31 72 THR A C 1
ATOM 500 O O . THR A 1 72 ? 0.864 -5.032 5.550 1.00 94.31 72 THR A O 1
ATOM 503 N N . LEU A 1 73 ? -1.317 -5.613 5.504 1.00 95.62 73 LEU A N 1
ATOM 504 C CA . LEU A 1 73 ? -1.802 -4.737 6.560 1.00 95.62 73 LEU A CA 1
ATOM 505 C C . LEU A 1 73 ? -2.319 -5.597 7.708 1.00 95.62 73 LEU A C 1
ATOM 507 O O . LEU A 1 73 ? -3.251 -6.376 7.534 1.00 95.62 73 LEU A O 1
ATOM 511 N N . THR A 1 74 ? -1.747 -5.425 8.894 1.00 96.81 74 THR A N 1
ATOM 512 C CA . THR A 1 74 ? -2.242 -6.071 10.112 1.00 96.81 74 THR A CA 1
ATOM 513 C C . THR A 1 74 ? -2.991 -5.047 10.951 1.00 96.81 74 THR A C 1
ATOM 515 O O . THR A 1 74 ? -2.396 -4.072 11.412 1.00 96.81 74 THR A O 1
ATOM 518 N N . VAL A 1 75 ? -4.284 -5.276 11.169 1.00 96.69 75 VAL A N 1
ATOM 519 C CA . VAL A 1 75 ? -5.131 -4.454 12.039 1.00 96.69 75 VAL A CA 1
ATOM 520 C C . VAL A 1 75 ? -5.260 -5.154 13.387 1.00 96.69 75 VAL A C 1
ATOM 522 O O . VAL A 1 75 ? -5.765 -6.271 13.477 1.00 96.69 75 VAL A O 1
ATOM 525 N N . SER A 1 76 ? -4.803 -4.495 14.448 1.00 94.56 76 SER A N 1
ATOM 526 C CA . SER A 1 76 ? -4.897 -5.018 15.814 1.00 94.56 76 SER A CA 1
ATOM 527 C C . SER A 1 76 ? -6.185 -4.555 16.498 1.00 94.56 76 SER A C 1
ATOM 529 O O . SER A 1 76 ? -6.657 -3.447 16.228 1.00 94.56 76 SER A O 1
ATOM 531 N N . PRO A 1 77 ? -6.751 -5.357 17.416 1.00 89.88 77 PRO A N 1
ATOM 532 C CA . PRO A 1 77 ? -7.869 -4.908 18.234 1.00 89.88 77 PRO A CA 1
ATOM 533 C C . PRO A 1 77 ? -7.457 -3.719 19.113 1.00 89.88 77 PRO A C 1
ATOM 535 O O . PRO A 1 77 ? -6.282 -3.602 19.481 1.00 89.88 77 PRO A O 1
ATOM 538 N N . PRO A 1 78 ? -8.409 -2.842 19.482 1.00 81.56 78 PRO A N 1
ATOM 539 C CA . PRO A 1 78 ? -8.125 -1.761 20.409 1.00 81.56 78 PRO A CA 1
ATOM 540 C C . PRO A 1 78 ? -7.693 -2.336 21.758 1.00 81.56 78 PRO A C 1
ATOM 542 O O . PRO A 1 78 ? -8.270 -3.303 22.260 1.00 81.56 78 PRO A O 1
ATOM 545 N N . THR A 1 79 ? -6.689 -1.712 22.365 1.00 84.19 79 THR A N 1
ATOM 546 C CA . THR A 1 79 ? -6.269 -2.057 23.720 1.00 84.19 79 THR A CA 1
ATOM 547 C C . THR A 1 79 ? -7.384 -1.685 24.691 1.00 84.19 79 THR A C 1
ATOM 549 O O . THR A 1 79 ? -7.699 -0.507 24.862 1.00 84.19 79 THR A O 1
ATOM 552 N N . ALA A 1 80 ? -8.001 -2.684 25.323 1.00 78.94 80 ALA A N 1
ATOM 553 C CA . ALA A 1 80 ? -8.977 -2.440 26.375 1.00 78.94 80 ALA A CA 1
ATOM 554 C C . ALA A 1 80 ? -8.269 -1.888 27.621 1.00 78.94 80 ALA A C 1
ATOM 556 O O . ALA A 1 80 ? -7.291 -2.467 28.095 1.00 78.94 80 ALA A O 1
ATOM 557 N N . VAL A 1 81 ? -8.780 -0.783 28.165 1.00 78.88 81 VAL A N 1
ATOM 558 C CA . VAL A 1 81 ? -8.369 -0.264 29.475 1.00 78.88 81 VAL A CA 1
ATOM 559 C C . VAL A 1 81 ? -9.295 -0.872 30.523 1.00 78.88 81 VAL A C 1
ATOM 561 O O . VAL A 1 81 ? -10.512 -0.697 30.457 1.00 78.88 81 VAL A O 1
ATOM 564 N N . ALA A 1 82 ? -8.734 -1.603 31.485 1.00 72.12 82 ALA A N 1
ATOM 565 C CA . ALA A 1 82 ? -9.505 -2.116 32.607 1.00 72.12 82 ALA A CA 1
ATOM 566 C C . ALA A 1 82 ? -9.797 -0.971 33.591 1.00 72.12 82 ALA A C 1
ATOM 568 O O . ALA A 1 82 ? -8.887 -0.382 34.163 1.00 72.12 82 ALA A O 1
ATOM 569 N N . LEU A 1 83 ? -11.078 -0.660 33.806 1.00 69.25 83 LEU A N 1
ATOM 570 C CA . LEU A 1 83 ? -11.516 0.369 34.764 1.00 69.25 83 LEU A CA 1
ATOM 571 C C . LEU A 1 83 ? -11.403 -0.084 36.231 1.00 69.25 83 LEU A C 1
ATOM 573 O O . LEU A 1 83 ? -11.743 0.668 37.142 1.00 69.25 83 LEU A O 1
ATOM 577 N N . THR A 1 84 ? -10.934 -1.308 36.478 1.00 66.31 84 THR A N 1
ATOM 578 C CA . THR A 1 84 ? -10.760 -1.871 37.823 1.00 66.31 84 THR A CA 1
ATOM 579 C C . THR A 1 84 ? -9.808 -1.049 38.689 1.00 66.31 84 THR A C 1
ATOM 581 O O . THR A 1 84 ? -9.965 -1.049 39.906 1.00 66.31 84 THR A O 1
ATOM 584 N N . ASP A 1 85 ? -8.907 -0.281 38.073 1.00 56.47 85 ASP A N 1
ATOM 585 C CA . ASP A 1 85 ? -7.963 0.590 38.781 1.00 56.47 85 ASP A CA 1
ATOM 586 C C . ASP A 1 85 ? -8.566 1.960 39.159 1.00 56.47 85 ASP A C 1
ATOM 588 O O . ASP A 1 85 ? -8.028 2.647 40.022 1.00 56.47 85 ASP A O 1
ATOM 592 N N . LEU A 1 86 ? -9.713 2.344 38.578 1.00 58.53 86 LEU A N 1
ATOM 593 C CA . LEU A 1 86 ? -10.468 3.549 38.965 1.00 58.53 86 LEU A CA 1
ATOM 594 C C . LEU A 1 86 ? -11.474 3.287 40.098 1.00 58.53 86 LEU A C 1
ATOM 596 O O . LEU A 1 86 ? -11.928 4.222 40.749 1.00 58.53 86 LEU A O 1
ATOM 600 N N . ALA A 1 87 ? -11.812 2.025 40.375 1.00 55.38 87 ALA A N 1
ATOM 601 C CA . ALA A 1 87 ? -12.761 1.671 41.433 1.00 55.38 87 ALA A CA 1
ATOM 602 C C . ALA A 1 87 ? -12.180 1.807 42.857 1.00 55.38 87 ALA A C 1
ATOM 604 O O . ALA A 1 87 ? -12.928 1.747 43.835 1.00 55.38 87 ALA A O 1
ATOM 605 N N . ALA A 1 88 ? -10.864 1.998 42.995 1.00 54.06 88 ALA A N 1
ATOM 606 C CA . ALA A 1 88 ? -10.226 2.226 44.291 1.00 54.06 88 ALA A CA 1
ATOM 607 C C . ALA A 1 88 ? -10.403 3.668 44.815 1.00 54.06 88 ALA A C 1
ATOM 609 O O . ALA A 1 88 ? -10.145 3.903 45.992 1.00 54.06 88 ALA A O 1
ATOM 610 N N . ASP A 1 89 ? -10.891 4.600 43.984 1.00 52.94 89 ASP A N 1
ATOM 611 C CA . ASP A 1 89 ? -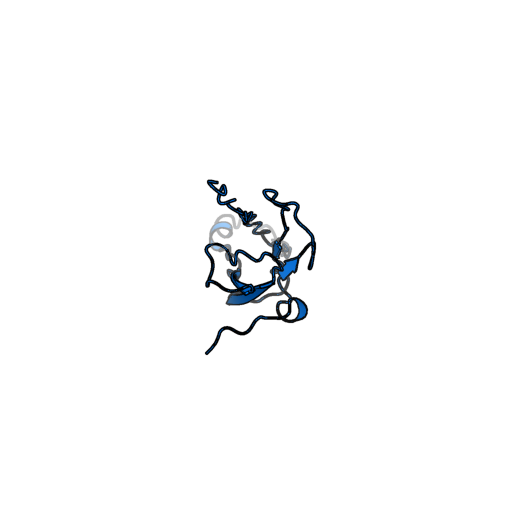11.178 5.995 44.358 1.00 52.94 89 ASP A CA 1
ATOM 612 C C . ASP A 1 89 ? -12.693 6.285 44.396 1.00 52.94 89 ASP A C 1
ATOM 614 O O . ASP A 1 89 ? -13.155 7.363 44.034 1.00 52.94 89 ASP A O 1
ATOM 618 N N . ASN A 1 90 ? -13.510 5.308 44.823 1.00 54.28 90 ASN A N 1
ATOM 619 C CA . ASN A 1 90 ? -14.950 5.497 45.065 1.00 54.28 90 ASN A CA 1
ATOM 620 C C . ASN A 1 90 ? -15.215 6.348 46.328 1.00 54.28 90 ASN A C 1
ATOM 622 O O . ASN A 1 90 ? -15.933 5.943 47.244 1.00 54.28 90 ASN A O 1
ATOM 626 N N . GLY A 1 91 ? -14.655 7.555 46.365 1.00 57.47 91 GLY A N 1
ATOM 627 C CA . GLY A 1 91 ? -15.252 8.685 47.056 1.00 57.47 91 GLY A CA 1
ATOM 628 C C . GLY A 1 91 ? -16.332 9.300 46.166 1.00 57.47 91 GLY A C 1
ATOM 629 O O . GLY A 1 91 ? -16.064 10.260 45.463 1.00 57.47 91 GLY A O 1
ATOM 630 N N . ASP A 1 92 ? -17.530 8.714 46.171 1.00 55.09 92 ASP A N 1
ATOM 631 C CA . ASP A 1 92 ? -18.827 9.341 45.850 1.00 55.09 92 ASP A CA 1
ATOM 632 C C . ASP A 1 92 ? -18.830 10.483 44.797 1.00 55.09 92 ASP A C 1
ATOM 634 O O . ASP A 1 92 ? -19.260 11.599 45.087 1.00 55.09 92 ASP A O 1
ATOM 638 N N . GLN A 1 93 ? -18.352 10.245 43.567 1.00 53.75 93 GLN A N 1
ATOM 639 C CA . GLN A 1 93 ? -18.511 11.185 42.444 1.00 53.75 93 GLN A CA 1
ATOM 640 C C . GLN A 1 93 ? -19.109 10.477 41.215 1.00 53.75 93 GLN A C 1
ATOM 642 O O . GLN A 1 93 ? -18.626 9.413 40.822 1.00 53.75 93 GLN A O 1
ATOM 647 N N . PRO A 1 94 ? -20.156 11.038 40.576 1.00 47.91 94 PRO A N 1
ATOM 648 C CA . PRO A 1 94 ? -20.788 10.419 39.418 1.00 47.91 94 PRO A CA 1
ATOM 649 C C . PRO A 1 94 ? -19.850 10.495 38.209 1.00 47.91 94 PRO A C 1
ATOM 651 O O . PRO A 1 94 ? -19.597 11.575 37.674 1.00 47.91 94 PRO A O 1
ATOM 654 N N . PHE A 1 95 ? -19.347 9.350 37.742 1.00 53.28 95 PHE A N 1
ATOM 655 C CA . PHE A 1 95 ? -18.613 9.311 36.483 1.00 53.28 95 PHE A CA 1
ATOM 656 C C . PHE A 1 95 ? -19.604 9.523 35.329 1.00 53.28 95 PHE A C 1
ATOM 658 O O . PHE A 1 95 ? -20.482 8.704 35.058 1.00 53.28 95 PHE A O 1
ATOM 665 N N . ALA A 1 96 ? -19.491 10.656 34.641 1.00 48.22 96 ALA A N 1
ATOM 666 C CA . ALA A 1 96 ? -20.138 10.824 33.351 1.00 48.22 96 ALA A CA 1
ATOM 667 C C . ALA A 1 96 ? -19.447 9.868 32.370 1.00 48.22 96 ALA A C 1
ATOM 669 O O . ALA A 1 96 ? -18.249 9.996 32.127 1.00 48.22 96 ALA A O 1
ATOM 670 N N . ALA A 1 97 ? -20.180 8.891 31.834 1.00 48.38 97 ALA A N 1
ATOM 671 C CA . ALA A 1 97 ? -19.676 7.991 30.803 1.00 48.38 97 ALA A CA 1
ATOM 672 C C . ALA A 1 97 ? -19.452 8.778 29.501 1.00 48.38 97 ALA A C 1
ATOM 674 O O . ALA A 1 97 ? -20.312 8.827 28.622 1.00 48.38 97 ALA A O 1
ATOM 675 N N . THR A 1 98 ? -18.308 9.442 29.380 1.00 49.28 98 THR A N 1
ATOM 676 C CA . THR A 1 98 ? -17.858 10.027 28.123 1.00 49.28 98 THR A CA 1
ATOM 677 C C . THR A 1 98 ? -17.261 8.913 27.275 1.00 49.28 98 THR A C 1
ATOM 679 O O . THR A 1 98 ? -16.186 8.389 27.555 1.00 49.28 98 THR A O 1
ATOM 682 N N . THR A 1 99 ? -17.970 8.529 26.216 1.00 46.56 99 THR A N 1
ATOM 683 C CA . THR A 1 99 ? -17.412 7.711 25.137 1.00 46.56 99 THR A CA 1
ATOM 684 C C . THR A 1 99 ? -16.255 8.478 24.500 1.00 46.56 99 THR A C 1
ATOM 686 O O . THR A 1 99 ? -16.471 9.357 23.666 1.00 46.56 99 THR A O 1
ATOM 689 N N . ALA A 1 100 ? -15.026 8.187 24.916 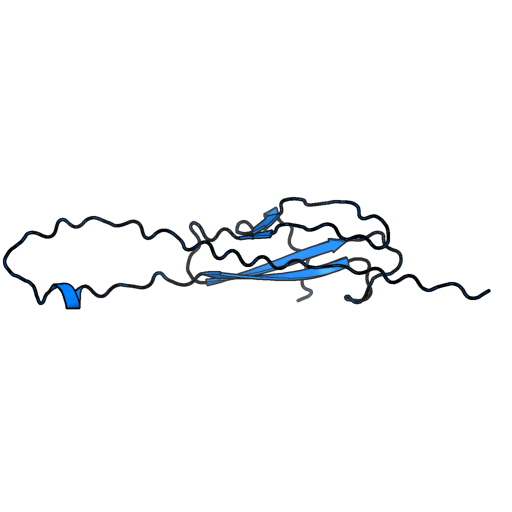1.00 43.25 100 ALA A N 1
ATOM 690 C CA . ALA A 1 100 ? -13.841 8.688 24.243 1.00 43.25 100 ALA A CA 1
ATOM 691 C C . ALA A 1 100 ? -13.649 7.875 22.957 1.00 43.25 100 ALA A C 1
ATOM 693 O O . ALA A 1 100 ? -13.417 6.667 23.004 1.00 43.25 100 ALA A O 1
ATOM 694 N N . ALA A 1 101 ? -13.780 8.530 21.804 1.00 43.97 101 ALA A N 1
ATOM 695 C CA . ALA A 1 101 ? -13.376 7.939 20.538 1.00 43.97 101 ALA A CA 1
ATOM 696 C C . ALA A 1 101 ? -11.865 7.675 20.598 1.00 43.97 101 ALA A C 1
ATOM 698 O O . ALA A 1 101 ? -11.073 8.603 20.768 1.00 43.97 101 ALA A O 1
ATOM 699 N N . VAL A 1 102 ? -11.468 6.406 20.508 1.00 45.59 102 VAL A N 1
ATOM 700 C CA . VAL A 1 102 ? -10.056 6.023 20.463 1.00 45.59 102 VAL A CA 1
ATOM 701 C C . VAL A 1 102 ? -9.565 6.306 19.047 1.00 45.59 102 VAL A C 1
ATOM 703 O O . VAL A 1 102 ? -9.961 5.626 18.101 1.00 45.59 102 VAL A O 1
ATOM 706 N N . SER A 1 103 ? -8.759 7.353 18.887 1.00 45.69 103 SER A N 1
ATOM 707 C CA . SER A 1 103 ? -8.174 7.723 17.598 1.00 45.69 103 SER A CA 1
ATOM 708 C C . SER A 1 103 ? -7.295 6.591 17.064 1.00 45.69 103 SER A C 1
ATOM 710 O O . SER A 1 103 ? -6.428 6.085 17.775 1.00 45.69 103 SER A O 1
ATOM 712 N N . ALA A 1 104 ? -7.518 6.205 15.806 1.00 42.69 104 ALA A N 1
ATOM 713 C CA . ALA A 1 104 ? -6.723 5.199 15.116 1.00 42.69 104 ALA A CA 1
ATOM 714 C C . ALA A 1 104 ? -5.255 5.648 15.017 1.00 42.69 104 ALA A C 1
ATOM 716 O O . ALA A 1 104 ? -4.957 6.756 14.564 1.00 42.69 104 ALA A O 1
ATOM 717 N N . PHE A 1 105 ? -4.332 4.786 15.445 1.00 41.78 105 PHE A N 1
ATOM 718 C CA . PHE A 1 105 ? -2.906 4.997 15.228 1.00 41.78 105 PHE A CA 1
ATOM 719 C C . PHE A 1 105 ? -2.605 4.805 13.738 1.00 41.78 105 PHE A C 1
ATOM 721 O O . PHE A 1 105 ? -2.675 3.690 13.227 1.00 41.78 105 PHE A O 1
ATOM 728 N N . LEU A 1 106 ? -2.266 5.892 13.042 1.00 39.66 106 LEU A N 1
ATOM 729 C CA . LEU A 1 106 ? -1.717 5.848 11.686 1.00 39.66 106 LEU A CA 1
ATOM 730 C C . LEU A 1 106 ? -0.377 5.101 11.711 1.00 39.66 106 LEU A C 1
ATOM 732 O O . LEU A 1 106 ? 0.653 5.657 12.094 1.00 39.66 106 LEU A O 1
ATOM 736 N N . ALA A 1 107 ? -0.383 3.836 11.295 1.00 40.28 107 ALA A N 1
ATOM 737 C CA . ALA A 1 107 ? 0.836 3.092 11.019 1.00 40.28 107 ALA A CA 1
ATOM 738 C C . ALA A 1 107 ? 1.383 3.522 9.648 1.00 40.28 107 ALA A C 1
ATOM 740 O O . ALA A 1 107 ? 1.129 2.892 8.626 1.00 40.28 107 ALA A O 1
ATOM 741 N N . ALA A 1 108 ? 2.133 4.623 9.613 1.00 38.50 108 ALA A N 1
ATOM 742 C CA . ALA A 1 108 ? 2.891 5.012 8.429 1.00 38.50 108 ALA A CA 1
ATOM 743 C C . ALA A 1 108 ? 4.187 4.185 8.354 1.00 38.50 108 ALA A C 1
ATOM 745 O O . ALA A 1 108 ? 5.214 4.568 8.914 1.00 38.50 108 ALA A O 1
ATOM 746 N N . ALA A 1 109 ? 4.157 3.047 7.660 1.00 42.47 109 ALA A N 1
ATOM 747 C CA . ALA A 1 109 ? 5.374 2.346 7.258 1.00 42.47 109 ALA A CA 1
ATOM 748 C C . ALA A 1 109 ? 5.824 2.855 5.876 1.00 42.47 109 ALA A C 1
ATOM 750 O O . ALA A 1 109 ? 5.514 2.257 4.848 1.00 42.47 109 ALA A O 1
ATOM 751 N N . LEU A 1 110 ? 6.560 3.974 5.836 1.00 41.25 110 LEU A N 1
ATOM 752 C CA . LEU A 1 110 ? 7.255 4.405 4.617 1.00 41.25 110 LEU A CA 1
ATOM 753 C C . LEU A 1 110 ? 8.391 3.419 4.316 1.00 41.25 110 LEU A C 1
ATOM 755 O O . LEU A 1 110 ? 9.439 3.454 4.960 1.00 41.25 110 LEU A O 1
ATOM 759 N N . THR A 1 111 ? 8.210 2.562 3.315 1.00 39.25 111 THR A N 1
ATOM 760 C CA . THR A 1 111 ? 9.319 1.805 2.719 1.00 39.25 111 THR A CA 1
ATOM 761 C C . THR A 1 111 ? 9.509 2.259 1.279 1.00 39.25 111 THR A C 1
ATOM 763 O O . THR A 1 111 ? 8.714 1.950 0.400 1.00 39.25 111 THR A O 1
ATOM 766 N N . ALA A 1 112 ? 10.571 3.030 1.039 1.00 38.47 112 ALA A N 1
ATOM 767 C CA . ALA A 1 112 ? 10.990 3.395 -0.306 1.00 38.47 112 ALA A CA 1
ATOM 768 C C . ALA A 1 112 ? 11.631 2.174 -0.983 1.00 38.47 112 ALA A C 1
ATOM 770 O O . ALA A 1 112 ? 12.668 1.683 -0.532 1.00 38.47 112 ALA A O 1
ATOM 771 N N . VAL A 1 113 ? 11.029 1.686 -2.068 1.00 39.81 113 VAL A N 1
ATOM 772 C CA . VAL A 1 113 ? 11.646 0.678 -2.939 1.00 39.81 113 VAL A CA 1
ATOM 773 C C . VAL A 1 113 ? 12.439 1.405 -4.021 1.00 39.81 113 VAL A C 1
ATOM 775 O O . VAL A 1 113 ? 11.887 2.161 -4.816 1.00 39.81 113 VAL A O 1
ATOM 778 N N . PHE A 1 114 ? 13.753 1.186 -4.051 1.00 39.28 114 PHE A N 1
ATOM 779 C CA . PHE A 1 114 ? 14.649 1.755 -5.055 1.00 39.28 114 PHE A CA 1
ATOM 780 C C . PHE A 1 114 ? 14.970 0.705 -6.127 1.00 39.28 114 PHE A C 1
ATOM 782 O O . PHE A 1 114 ? 15.634 -0.291 -5.842 1.00 39.28 114 PHE A O 1
ATOM 789 N N . VAL A 1 115 ? 14.545 0.933 -7.372 1.00 38.81 115 VAL A N 1
ATOM 790 C CA . VAL A 1 115 ? 14.956 0.114 -8.526 1.00 38.81 115 VAL A CA 1
ATOM 791 C C . VAL A 1 115 ? 16.268 0.671 -9.069 1.00 38.81 115 VAL A C 1
ATOM 793 O O . VAL A 1 115 ? 16.318 1.815 -9.497 1.00 38.81 115 VAL A O 1
ATOM 796 N N . THR A 1 116 ? 17.345 -0.116 -9.045 1.00 40.25 116 THR A N 1
ATOM 797 C CA . THR A 1 116 ? 18.643 0.299 -9.601 1.00 40.25 116 THR A CA 1
ATOM 798 C C . THR A 1 116 ? 18.881 -0.375 -10.951 1.00 40.25 116 THR A C 1
ATOM 800 O O . THR A 1 116 ? 19.005 -1.594 -11.019 1.00 40.25 116 THR A O 1
ATOM 803 N N . SER A 1 117 ? 18.985 0.407 -12.031 1.00 46.34 117 SER A N 1
ATOM 804 C CA . SER A 1 117 ? 19.437 -0.094 -13.338 1.00 46.34 117 SER A CA 1
ATOM 805 C C . SER A 1 117 ? 20.969 -0.043 -13.420 1.00 46.34 117 SER A C 1
ATOM 807 O O . SER A 1 117 ? 21.591 1.010 -13.245 1.00 46.34 117 SER A O 1
ATOM 809 N N . ARG A 1 118 ? 21.624 -1.189 -13.662 1.00 51.81 118 ARG A N 1
ATOM 810 C CA . ARG A 1 118 ? 23.089 -1.277 -13.830 1.00 51.81 118 ARG A CA 1
ATOM 811 C C . ARG A 1 118 ? 23.456 -1.303 -15.316 1.00 51.81 118 ARG A C 1
ATOM 813 O O . ARG A 1 118 ? 23.221 -2.285 -16.005 1.00 51.81 118 ARG A O 1
ATOM 820 N N . ARG A 1 119 ? 24.151 -0.270 -15.811 1.00 59.16 119 ARG A N 1
ATOM 821 C CA . ARG A 1 119 ? 24.738 -0.291 -17.167 1.00 59.16 119 ARG A CA 1
ATOM 822 C C . ARG A 1 119 ? 25.903 -1.286 -17.257 1.00 59.16 119 ARG A C 1
ATOM 824 O O . ARG A 1 119 ? 26.915 -1.106 -16.579 1.00 59.16 119 ARG A O 1
ATOM 831 N N . ARG A 1 120 ? 25.843 -2.255 -18.181 1.00 59.28 120 ARG A N 1
ATOM 832 C CA . ARG A 1 120 ? 27.047 -2.951 -18.674 1.00 59.28 120 ARG A CA 1
ATOM 833 C C . ARG A 1 120 ? 27.795 -2.024 -19.637 1.00 59.28 120 ARG A C 1
ATOM 835 O O . ARG A 1 120 ? 27.266 -1.650 -20.679 1.00 59.28 120 ARG A O 1
ATOM 842 N N . ARG A 1 121 ? 29.030 -1.637 -19.296 1.00 59.31 121 ARG A N 1
ATOM 843 C CA . ARG A 1 121 ? 29.938 -0.966 -20.241 1.00 59.31 121 ARG A CA 1
ATOM 844 C C . ARG A 1 121 ? 30.264 -1.945 -21.374 1.00 59.31 121 ARG A C 1
ATOM 846 O O . ARG A 1 121 ? 30.810 -3.012 -21.112 1.00 59.31 121 ARG A O 1
ATOM 853 N N . HIS A 1 122 ? 29.944 -1.586 -22.615 1.00 51.59 122 HIS A N 1
ATOM 854 C CA . HIS A 1 122 ? 30.489 -2.261 -23.790 1.00 51.59 122 HIS A CA 1
ATOM 855 C C . HIS A 1 122 ? 32.002 -2.026 -23.835 1.00 51.59 122 HIS A C 1
ATOM 857 O O . HIS A 1 122 ? 32.448 -0.898 -24.038 1.00 51.59 122 HIS A O 1
ATOM 863 N N . GLN A 1 123 ? 32.781 -3.089 -23.629 1.00 49.62 123 GLN A N 1
ATOM 864 C CA . GLN A 1 123 ? 34.161 -3.138 -24.097 1.00 49.62 123 GLN A CA 1
ATOM 865 C C . GLN A 1 123 ? 34.115 -3.365 -25.613 1.00 49.62 123 GLN A C 1
ATOM 867 O O . GLN A 1 123 ? 33.598 -4.385 -26.070 1.00 49.62 123 GLN A O 1
ATOM 872 N N . ARG A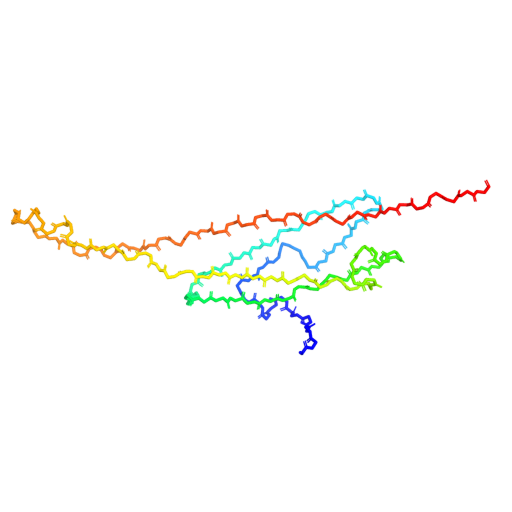 1 124 ? 34.584 -2.372 -26.369 1.00 53.62 124 ARG A N 1
ATOM 873 C CA . ARG A 1 124 ? 35.108 -2.545 -27.725 1.00 53.62 124 ARG A CA 1
ATOM 874 C C . ARG A 1 124 ? 36.623 -2.513 -27.645 1.00 53.62 124 ARG A C 1
ATOM 876 O O . ARG A 1 124 ? 37.122 -1.765 -26.773 1.00 53.62 124 ARG A O 1
#

Foldseek 3Di:
DPQDADDVVNVVQKDKPDPDDDDDAQGWDWIDIFGHCVPPDFDKDKHKHKDADPPPQCAPAPRDSIHIDIDIDGHHDDDDDDCPVVVVPPPDDDDDPDPDDDDDDRPPPDDTDGGGDDDDDDDD